Protein AF-A0A7S7QGG9-F1 (afdb_monomer_lite)

pLDDT: mean 78.26, std 15.59, range [33.81, 95.69]

Foldseek 3Di:
DDDVVLLVDQFPAVPPSVLSVQLNVLLCVLVVDPCQFQPDPVSVVVSLVSNLVSDDPVLNCQLPDDDPPFDCVHRVSVSVSNSVSSVCVSCVRNVNNPPPDD

Sequence (102 aa):
MISEEVLSQPPSDPERPENYTKLYELWKEARGVVDFVATDEEKFGDWDLRVQSLLDPAEREFYLSPYDGLDLRYLDYRSVSRMNHLTKILLNRQGINAHGSR

Radius of gyration: 13.36 Å; chains: 1; bounding box: 33×28×36 Å

Structure (mmCIF, N/CA/C/O backbone):
data_AF-A0A7S7QGG9-F1
#
_entry.id   AF-A0A7S7QGG9-F1
#
loop_
_atom_site.group_PDB
_atom_site.id
_atom_site.type_symbol
_atom_site.label_atom_id
_atom_site.label_alt_id
_atom_site.label_comp_id
_atom_site.label_asym_id
_atom_site.label_entity_id
_atom_site.label_seq_id
_atom_site.pdbx_PDB_ins_code
_atom_site.Cartn_x
_atom_site.Cartn_y
_atom_site.Cartn_z
_atom_site.occupancy
_atom_site.B_iso_or_equiv
_atom_site.auth_seq_id
_atom_site.auth_comp_id
_atom_site.auth_asym_id
_atom_site.auth_atom_id
_atom_site.pdbx_PDB_model_num
ATOM 1 N N . MET A 1 1 ? -0.456 -17.154 5.359 1.00 50.66 1 MET A N 1
ATOM 2 C CA . MET A 1 1 ? -1.216 -16.536 4.253 1.00 50.66 1 MET A CA 1
ATOM 3 C C . MET A 1 1 ? -2.339 -15.742 4.905 1.00 50.66 1 MET A C 1
ATOM 5 O O . MET A 1 1 ? -3.145 -16.359 5.584 1.00 50.66 1 MET A O 1
ATOM 9 N N . ILE A 1 2 ? -2.327 -14.407 4.841 1.00 54.66 2 ILE A N 1
ATOM 10 C CA . ILE A 1 2 ? -3.434 -13.594 5.380 1.00 54.66 2 ILE A CA 1
ATOM 11 C C . ILE A 1 2 ? -4.629 -13.802 4.445 1.00 54.66 2 ILE A C 1
ATOM 13 O O . ILE A 1 2 ? -4.484 -13.582 3.235 1.00 54.66 2 ILE A O 1
ATOM 17 N N . SER A 1 3 ? -5.751 -14.292 4.979 1.00 58.44 3 SER A N 1
ATOM 18 C CA . SER A 1 3 ? -6.980 -14.491 4.212 1.00 58.44 3 SER A CA 1
ATOM 19 C C . SER A 1 3 ? -7.592 -13.133 3.873 1.00 58.44 3 SER A C 1
ATOM 21 O O . SER A 1 3 ? -7.708 -12.254 4.720 1.00 58.44 3 SER A O 1
ATOM 23 N N . GLU A 1 4 ? -7.966 -12.955 2.608 1.00 62.22 4 GLU A N 1
ATOM 24 C CA . GLU A 1 4 ? -8.668 -11.772 2.086 1.00 62.22 4 GLU A CA 1
ATOM 25 C C . GLU A 1 4 ? -9.936 -11.440 2.892 1.00 62.22 4 GLU A C 1
ATOM 27 O O . GLU A 1 4 ? -10.297 -10.278 3.049 1.00 62.22 4 GLU A O 1
ATOM 32 N N . GLU A 1 5 ? -10.531 -12.473 3.486 1.00 64.00 5 GLU A N 1
ATOM 33 C CA . GLU A 1 5 ? -11.661 -12.428 4.409 1.00 64.00 5 GLU A CA 1
ATOM 34 C C . GLU A 1 5 ? -11.413 -11.522 5.622 1.00 64.00 5 GLU A C 1
ATOM 36 O O . GLU A 1 5 ? -12.309 -10.779 6.018 1.00 64.00 5 GLU A O 1
ATOM 41 N N . VAL A 1 6 ? -10.184 -11.506 6.151 1.00 66.75 6 VAL A N 1
ATOM 42 C CA . VAL A 1 6 ? -9.799 -10.624 7.257 1.00 66.75 6 VAL A CA 1
ATOM 43 C C . VAL A 1 6 ? -9.887 -9.171 6.799 1.00 66.75 6 VAL A C 1
ATOM 45 O O . VAL A 1 6 ? -10.672 -8.416 7.355 1.00 66.75 6 VAL A O 1
ATOM 48 N N . LEU A 1 7 ? -9.211 -8.817 5.703 1.00 62.31 7 LEU A N 1
ATOM 49 C CA . LEU A 1 7 ? -9.132 -7.446 5.175 1.00 62.31 7 LEU A CA 1
ATOM 50 C C . LEU A 1 7 ? -10.446 -6.909 4.575 1.00 62.31 7 LEU A C 1
ATOM 52 O O . LEU A 1 7 ? -10.564 -5.716 4.324 1.00 62.31 7 LEU A O 1
ATOM 56 N N . SER A 1 8 ? -11.435 -7.770 4.338 1.00 62.06 8 SER A N 1
ATOM 57 C CA . SER A 1 8 ? -12.750 -7.361 3.825 1.00 62.06 8 SER A CA 1
ATOM 58 C C . SER A 1 8 ? -13.668 -6.732 4.886 1.00 62.06 8 SER A C 1
ATOM 60 O O . SER A 1 8 ? -14.694 -6.143 4.546 1.00 62.06 8 SER A O 1
ATOM 62 N N . GLN A 1 9 ? -13.317 -6.857 6.171 1.00 61.50 9 GLN A N 1
ATOM 63 C CA . GLN A 1 9 ? -14.105 -6.333 7.288 1.00 61.50 9 GLN A CA 1
ATOM 64 C C . GLN A 1 9 ? -13.895 -4.816 7.489 1.00 61.50 9 GLN A C 1
ATOM 66 O O . GLN A 1 9 ? -12.815 -4.300 7.180 1.00 61.50 9 GLN A O 1
ATOM 71 N N . PRO A 1 10 ? -14.888 -4.089 8.045 1.00 56.75 10 PRO A N 1
ATOM 72 C CA . PRO A 1 10 ? -14.713 -2.697 8.455 1.00 56.75 10 PRO A CA 1
ATOM 73 C C . PRO A 1 10 ? -13.514 -2.547 9.409 1.00 56.75 10 PRO A C 1
ATOM 75 O O . PRO A 1 10 ? -13.308 -3.424 10.252 1.00 56.75 10 PRO A O 1
ATOM 78 N N . PRO A 1 11 ? -12.720 -1.465 9.306 1.00 62.03 11 PRO A N 1
ATOM 79 C CA . PRO A 1 11 ? -11.574 -1.270 10.182 1.00 62.03 11 PRO A CA 1
ATOM 80 C C . PRO A 1 11 ? -12.034 -1.106 11.634 1.00 62.03 11 PRO A C 1
ATOM 82 O O . PRO A 1 11 ? -13.010 -0.409 11.914 1.00 62.03 11 PRO A O 1
ATOM 85 N N . SER A 1 12 ? -11.319 -1.751 12.555 1.00 61.59 12 SER A N 1
ATOM 86 C CA . SER A 1 12 ? -11.556 -1.604 13.995 1.00 61.59 12 SER A CA 1
ATOM 87 C C . SER A 1 12 ? -11.082 -0.245 14.518 1.00 61.59 12 SER A C 1
ATOM 89 O O . SER A 1 12 ? -11.579 0.199 15.551 1.00 61.59 12 SER A O 1
ATOM 91 N N . ASP A 1 13 ? -10.153 0.416 13.815 1.00 57.59 13 ASP A N 1
ATOM 92 C CA . ASP A 1 13 ? -9.740 1.794 14.084 1.00 57.59 13 ASP A CA 1
ATOM 93 C C . ASP A 1 13 ? -10.466 2.772 13.128 1.00 57.59 13 ASP A C 1
ATOM 95 O O . ASP A 1 13 ? -10.243 2.731 11.912 1.00 57.59 13 ASP A O 1
ATOM 99 N N . PRO A 1 14 ? -11.373 3.628 13.638 1.00 57.50 14 PRO A N 1
ATOM 100 C CA . PRO A 1 14 ? -12.185 4.533 12.833 1.00 57.50 14 PRO A CA 1
ATOM 101 C C . PRO A 1 14 ? -11.462 5.833 12.446 1.00 57.50 14 PRO A C 1
ATOM 103 O O . PRO A 1 14 ? -12.118 6.764 11.971 1.00 57.50 14 PRO A O 1
ATOM 106 N N . GLU A 1 15 ? -10.146 5.958 12.628 1.00 57.94 15 GLU A N 1
ATOM 107 C CA . GLU A 1 15 ? -9.418 7.102 12.078 1.00 57.94 15 GLU A CA 1
ATOM 108 C C . GLU A 1 15 ? -9.364 7.006 10.535 1.00 57.94 15 GLU A C 1
ATOM 110 O O . GLU A 1 15 ? -8.501 6.374 9.931 1.00 57.94 15 GLU A O 1
ATOM 115 N N . ARG A 1 16 ? -10.334 7.660 9.874 1.00 64.50 16 ARG A N 1
ATOM 116 C CA . ARG A 1 16 ? -10.515 7.760 8.403 1.00 64.50 16 ARG A CA 1
ATOM 117 C C . ARG A 1 16 ? -10.956 6.451 7.716 1.00 64.50 16 ARG A C 1
ATOM 119 O O . ARG A 1 16 ? -10.246 5.940 6.835 1.00 64.50 16 ARG A O 1
ATOM 126 N N . PRO A 1 17 ? -12.149 5.915 8.040 1.00 67.56 17 PRO A N 1
ATOM 127 C CA . PRO A 1 17 ? -12.681 4.685 7.443 1.00 67.56 17 PRO A CA 1
ATOM 128 C C . PRO A 1 17 ? -12.820 4.771 5.914 1.00 67.56 17 PRO A C 1
ATOM 130 O O . PRO A 1 17 ? -12.655 3.777 5.210 1.00 67.56 17 PRO A O 1
ATOM 133 N N . GLU A 1 18 ? -13.052 5.962 5.365 1.00 74.25 18 GLU A N 1
ATOM 134 C CA . GLU A 1 18 ? -13.120 6.205 3.925 1.00 74.25 18 GLU A CA 1
ATOM 135 C C . GLU A 1 18 ? -11.780 5.984 3.211 1.00 74.25 18 GLU A C 1
ATOM 137 O O . GLU A 1 18 ? -11.759 5.591 2.041 1.00 74.25 18 GLU A O 1
ATOM 142 N N . ASN A 1 19 ? -10.657 6.207 3.900 1.00 84.62 19 ASN A N 1
ATOM 143 C CA . ASN A 1 19 ? -9.333 5.933 3.351 1.00 84.62 19 ASN A CA 1
ATOM 144 C C . ASN A 1 19 ? -9.009 4.440 3.418 1.00 84.62 19 ASN A C 1
ATOM 146 O O . ASN A 1 19 ? -8.341 3.940 2.518 1.00 84.62 19 ASN A O 1
ATOM 150 N N . TYR A 1 20 ? -9.523 3.722 4.422 1.00 84.81 20 TYR A N 1
ATOM 151 C CA . TYR A 1 20 ? -9.354 2.273 4.524 1.00 84.81 20 TYR A CA 1
ATOM 152 C C . TYR A 1 20 ? -9.924 1.551 3.300 1.00 84.81 20 TYR A C 1
ATOM 154 O O . TYR A 1 20 ? -9.200 0.817 2.632 1.00 84.81 20 TYR A O 1
ATOM 162 N N . THR A 1 21 ? -11.187 1.819 2.948 1.00 85.06 21 THR A N 1
ATOM 163 C CA . THR A 1 21 ? -11.829 1.190 1.783 1.00 85.06 21 THR A CA 1
ATOM 164 C C . THR A 1 21 ? -11.042 1.462 0.501 1.00 85.06 21 THR A C 1
ATOM 166 O O . THR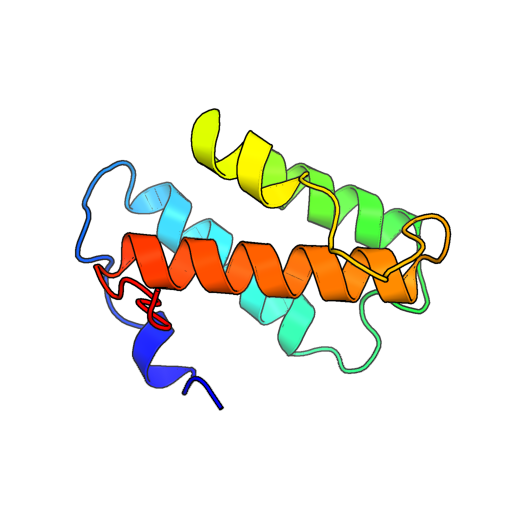 A 1 21 ? -10.788 0.547 -0.276 1.00 85.06 21 THR A O 1
ATOM 169 N N . LYS A 1 22 ? -10.585 2.704 0.295 1.00 90.94 22 LYS A N 1
ATOM 170 C CA . LYS A 1 22 ? -9.783 3.070 -0.885 1.00 90.94 22 LYS A CA 1
ATOM 171 C C . LYS A 1 22 ? -8.431 2.350 -0.923 1.00 90.94 22 LYS A C 1
ATOM 173 O O . LYS A 1 22 ? -8.025 1.887 -1.985 1.00 90.94 22 LYS A O 1
ATOM 178 N N . LEU A 1 23 ? -7.745 2.241 0.215 1.00 91.62 23 LEU A N 1
ATOM 179 C CA . LEU A 1 23 ? -6.482 1.504 0.329 1.00 91.62 23 LEU A CA 1
A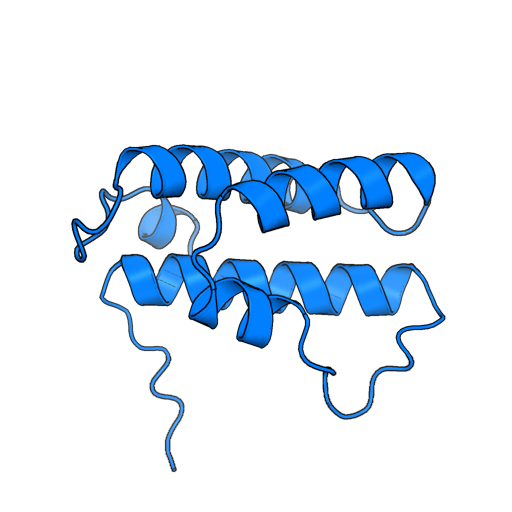TOM 180 C C . LEU A 1 23 ? -6.678 0.003 0.081 1.00 91.62 23 LEU A C 1
ATOM 182 O O . LEU A 1 23 ? -5.843 -0.620 -0.569 1.00 91.62 23 LEU A O 1
ATOM 186 N N . TYR A 1 24 ? -7.787 -0.572 0.550 1.00 89.62 24 TYR A N 1
ATOM 187 C CA . TYR A 1 24 ? -8.120 -1.972 0.304 1.00 89.62 24 TYR A CA 1
ATOM 188 C C . TYR A 1 24 ? -8.395 -2.252 -1.182 1.00 89.62 24 TYR A C 1
ATOM 190 O O . TYR A 1 24 ? -7.900 -3.243 -1.718 1.00 89.62 24 TYR A O 1
ATOM 198 N N . GLU A 1 25 ? -9.104 -1.362 -1.884 1.00 90.69 25 GLU A N 1
ATOM 199 C CA . GLU A 1 25 ? -9.280 -1.476 -3.340 1.00 90.69 25 GLU A CA 1
ATOM 200 C C . GLU A 1 25 ? -7.941 -1.402 -4.091 1.00 90.69 25 GLU A C 1
ATOM 202 O O . GLU A 1 25 ? -7.680 -2.241 -4.950 1.00 90.69 25 GLU A O 1
ATOM 207 N N . LEU A 1 26 ? -7.053 -0.470 -3.720 1.00 91.69 26 LEU A N 1
ATOM 208 C CA . LEU A 1 26 ? -5.701 -0.366 -4.296 1.00 91.69 26 LEU A CA 1
ATOM 209 C C . LEU A 1 26 ? -4.852 -1.616 -4.040 1.00 91.69 26 LEU A C 1
ATOM 211 O O . LEU A 1 26 ? -4.060 -2.027 -4.889 1.00 91.69 26 LEU A O 1
ATOM 215 N N . TRP A 1 27 ? -5.006 -2.226 -2.868 1.00 91.06 27 TRP A N 1
ATOM 216 C CA . TRP A 1 27 ? -4.325 -3.466 -2.526 1.00 91.06 27 TRP A CA 1
ATOM 217 C C . TRP A 1 27 ? -4.839 -4.650 -3.354 1.00 91.06 27 TRP A C 1
ATOM 219 O O . TRP A 1 27 ? -4.036 -5.452 -3.832 1.00 91.06 27 TRP A O 1
ATOM 229 N N . LYS A 1 28 ? -6.157 -4.748 -3.578 1.00 88.19 28 LYS A N 1
ATOM 230 C CA . LYS A 1 28 ? -6.749 -5.764 -4.465 1.00 88.19 28 LYS A CA 1
ATOM 231 C C . LYS A 1 28 ? -6.324 -5.568 -5.918 1.00 88.19 28 LYS A C 1
ATOM 233 O O . LYS A 1 28 ? -5.985 -6.553 -6.566 1.00 88.19 28 LYS A O 1
ATOM 238 N N . GLU A 1 29 ? -6.303 -4.322 -6.400 1.00 86.62 29 GLU A N 1
ATOM 239 C CA . GLU A 1 29 ? -5.824 -3.945 -7.740 1.00 86.62 29 GLU A CA 1
ATOM 240 C C . GLU A 1 29 ? -4.425 -4.529 -7.992 1.00 86.62 29 GLU A C 1
ATOM 242 O O . GLU A 1 29 ? -4.212 -5.232 -8.979 1.00 86.62 29 GLU A O 1
ATOM 247 N N . ALA A 1 30 ? -3.505 -4.341 -7.042 1.00 83.31 30 ALA A N 1
ATOM 248 C CA . ALA A 1 30 ? -2.140 -4.843 -7.150 1.00 83.31 30 ALA A CA 1
ATOM 249 C C . ALA A 1 30 ? -2.005 -6.358 -6.896 1.00 83.31 30 ALA A C 1
ATOM 251 O O . ALA A 1 30 ? -1.176 -7.011 -7.525 1.00 83.31 30 ALA A O 1
ATOM 252 N N . ARG A 1 31 ? -2.803 -6.951 -5.993 1.00 77.44 31 ARG A N 1
ATOM 253 C CA . ARG A 1 31 ? -2.743 -8.393 -5.671 1.00 77.44 31 ARG A CA 1
ATOM 254 C C . ARG A 1 31 ? -3.405 -9.280 -6.729 1.00 77.44 31 ARG A C 1
ATOM 256 O O . ARG A 1 31 ? -2.993 -10.426 -6.899 1.00 77.44 31 ARG A O 1
ATOM 263 N N . GLY A 1 32 ? -4.428 -8.775 -7.416 1.00 67.62 32 GLY A N 1
ATOM 264 C CA . GLY A 1 32 ? -5.167 -9.495 -8.458 1.00 67.62 32 GLY A CA 1
ATOM 265 C C . GLY A 1 32 ? -4.391 -9.668 -9.764 1.00 67.62 32 GLY A C 1
ATOM 266 O O . GLY A 1 32 ? -4.831 -10.404 -10.645 1.00 67.62 32 GLY A O 1
ATOM 267 N N . VAL A 1 33 ? -3.234 -9.021 -9.894 1.00 68.25 33 VAL A N 1
ATOM 268 C CA . VAL A 1 33 ? -2.415 -9.072 -11.098 1.00 68.25 33 VAL A CA 1
ATOM 269 C C . VAL A 1 33 ? -1.039 -9.621 -10.724 1.00 68.25 33 VAL A C 1
ATOM 271 O O . VAL A 1 33 ? -0.226 -8.944 -10.103 1.00 68.25 33 VAL A O 1
ATOM 274 N N . VAL A 1 34 ? -0.794 -10.872 -11.125 1.00 54.78 34 VAL A N 1
ATOM 275 C CA . VAL A 1 34 ? 0.410 -11.669 -10.808 1.00 54.78 34 VAL A CA 1
ATOM 276 C C . VAL A 1 34 ? 1.721 -10.935 -11.142 1.00 54.78 34 VAL A C 1
ATOM 278 O O . VAL A 1 34 ? 2.710 -11.139 -10.450 1.00 54.78 34 VAL A O 1
ATOM 281 N N . ASP A 1 35 ? 1.691 -10.021 -12.120 1.00 58.56 35 ASP A N 1
ATOM 282 C CA . ASP A 1 35 ? 2.841 -9.252 -12.616 1.00 58.56 35 ASP A CA 1
ATOM 283 C C . ASP A 1 35 ? 2.625 -7.724 -12.618 1.00 58.56 35 ASP A C 1
ATOM 285 O O . ASP A 1 35 ? 3.348 -7.012 -13.321 1.00 58.56 35 ASP A O 1
ATOM 289 N N . PHE A 1 36 ? 1.645 -7.192 -11.861 1.00 57.69 36 PHE A N 1
ATOM 290 C CA . PHE A 1 36 ? 1.195 -5.783 -11.980 1.00 57.69 36 PHE A CA 1
ATOM 291 C C . PHE A 1 36 ? 2.343 -4.784 -11.948 1.00 57.69 36 PHE A C 1
ATOM 293 O O . PHE A 1 36 ? 2.318 -3.747 -12.600 1.00 57.69 36 PHE A O 1
ATOM 300 N N . VAL A 1 37 ? 3.339 -5.121 -11.139 1.00 56.47 37 VAL A N 1
ATOM 301 C CA . VAL A 1 37 ? 4.356 -4.193 -10.704 1.00 56.47 37 VAL A CA 1
ATOM 302 C C . VAL A 1 37 ? 5.740 -4.535 -11.232 1.00 56.47 37 VAL A C 1
ATOM 304 O O . VAL A 1 37 ? 6.618 -3.693 -11.187 1.00 56.47 37 VAL A O 1
ATOM 307 N N . ALA A 1 38 ? 5.947 -5.738 -11.768 1.00 58.44 38 ALA A N 1
ATOM 308 C CA . ALA A 1 38 ? 7.252 -6.148 -12.279 1.00 58.44 38 ALA A CA 1
ATOM 309 C C . ALA A 1 38 ? 7.522 -5.642 -13.709 1.00 58.44 38 ALA A C 1
ATOM 311 O O . ALA A 1 38 ? 8.651 -5.745 -14.185 1.00 58.44 38 ALA A O 1
ATOM 312 N N . THR A 1 39 ? 6.507 -5.115 -14.407 1.00 64.12 39 THR A N 1
ATOM 313 C CA . THR A 1 39 ? 6.568 -4.908 -15.867 1.00 64.12 39 THR A CA 1
ATOM 314 C C . THR A 1 39 ? 6.288 -3.482 -16.353 1.00 64.12 39 THR A C 1
ATOM 316 O O . THR A 1 39 ? 6.562 -3.199 -17.517 1.00 64.12 39 THR A O 1
ATOM 319 N N . ASP A 1 40 ? 5.798 -2.571 -15.502 1.00 82.50 40 ASP A N 1
ATOM 320 C CA . ASP A 1 40 ? 5.426 -1.205 -15.905 1.00 82.50 40 ASP A CA 1
ATOM 321 C C . ASP A 1 40 ? 5.713 -0.185 -14.784 1.00 82.50 40 ASP A C 1
ATOM 323 O O . ASP A 1 40 ? 4.975 -0.079 -13.801 1.00 82.50 40 ASP A O 1
ATOM 327 N N . GLU A 1 41 ? 6.827 0.544 -14.914 1.00 85.75 41 GLU A N 1
ATOM 328 C CA . GLU A 1 41 ? 7.291 1.509 -13.906 1.00 85.75 41 GLU A CA 1
ATOM 329 C C . GLU A 1 41 ? 6.361 2.725 -13.777 1.00 85.75 41 GLU A C 1
ATOM 331 O O . GLU A 1 41 ? 6.188 3.244 -12.674 1.00 85.75 41 GLU A O 1
ATOM 336 N N . GLU A 1 42 ? 5.718 3.145 -14.871 1.00 88.56 42 GLU A N 1
ATOM 337 C CA . GLU A 1 42 ? 4.773 4.265 -14.871 1.00 88.56 42 GLU A CA 1
ATOM 338 C C . G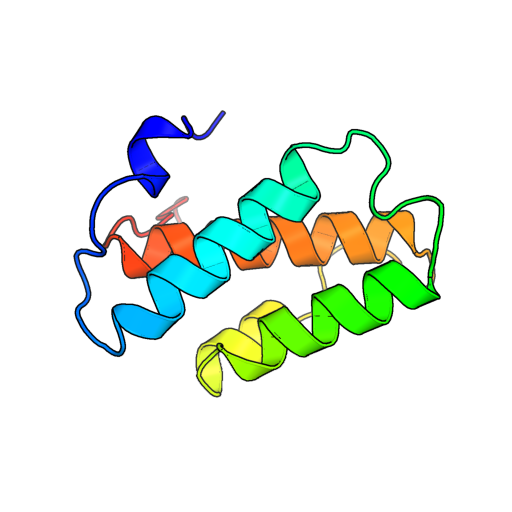LU A 1 42 ? 3.516 3.896 -14.082 1.00 88.56 42 GLU A C 1
ATOM 340 O O . GLU A 1 42 ? 3.148 4.592 -13.133 1.00 88.56 42 GLU A O 1
ATOM 345 N N . LYS A 1 43 ? 2.921 2.733 -14.381 1.00 86.38 43 LYS A N 1
ATOM 346 C CA . LYS A 1 43 ? 1.755 2.243 -13.632 1.00 86.38 43 LYS A CA 1
ATOM 347 C C . LYS A 1 43 ? 2.062 2.020 -12.159 1.00 86.38 43 LYS A C 1
ATOM 349 O O . LYS A 1 43 ? 1.219 2.322 -11.313 1.00 86.38 43 LYS A O 1
ATOM 354 N N . PHE A 1 44 ? 3.251 1.504 -11.835 1.00 88.56 44 PHE A N 1
ATOM 355 C CA . PHE A 1 44 ? 3.666 1.390 -10.442 1.00 88.56 44 PHE A CA 1
ATOM 356 C C . PHE A 1 44 ? 3.764 2.761 -9.773 1.00 88.56 44 PHE A C 1
ATOM 358 O O . PHE A 1 44 ? 3.255 2.917 -8.667 1.00 88.56 44 PHE A O 1
ATOM 365 N N . GLY A 1 45 ? 4.388 3.745 -10.427 1.00 90.19 45 GLY A N 1
ATOM 366 C CA . GLY A 1 45 ? 4.509 5.103 -9.901 1.00 90.19 45 GLY A CA 1
ATOM 367 C C . GLY A 1 45 ? 3.148 5.733 -9.602 1.00 90.19 45 GLY A C 1
ATOM 368 O O . GLY A 1 45 ? 2.934 6.245 -8.502 1.00 90.19 45 GLY A O 1
ATOM 369 N N . ASP A 1 46 ? 2.202 5.624 -10.534 1.00 92.31 46 ASP A N 1
ATOM 370 C CA . ASP A 1 46 ? 0.842 6.145 -10.364 1.00 92.31 46 ASP A CA 1
ATOM 371 C C . ASP A 1 46 ? 0.092 5.453 -9.221 1.00 92.31 46 ASP A C 1
ATOM 373 O O . ASP A 1 46 ? -0.560 6.104 -8.394 1.00 92.31 46 ASP A O 1
ATOM 377 N N . TRP A 1 47 ? 0.193 4.125 -9.145 1.00 92.81 47 TRP A N 1
ATOM 378 C CA . TRP A 1 47 ? -0.380 3.349 -8.051 1.00 92.81 47 TRP A CA 1
ATOM 379 C C . TRP A 1 47 ? 0.242 3.733 -6.698 1.00 92.81 47 TRP A C 1
ATOM 381 O O . TRP A 1 47 ? -0.487 3.982 -5.734 1.00 92.81 47 TRP A O 1
ATOM 391 N N . ASP A 1 48 ? 1.568 3.861 -6.633 1.00 93.75 48 ASP A N 1
ATOM 392 C CA . ASP A 1 48 ? 2.313 4.194 -5.417 1.00 93.75 48 ASP A CA 1
ATOM 393 C C . ASP A 1 48 ? 1.927 5.586 -4.894 1.00 93.75 48 ASP A C 1
ATOM 395 O O . ASP A 1 48 ? 1.668 5.759 -3.701 1.00 93.75 48 ASP A O 1
ATOM 399 N N . LEU A 1 49 ? 1.776 6.571 -5.785 1.00 95.62 49 LEU A N 1
ATOM 400 C CA . LEU A 1 49 ? 1.304 7.913 -5.433 1.00 95.62 49 LEU A CA 1
ATOM 401 C C . LEU A 1 49 ? -0.133 7.905 -4.896 1.00 95.62 49 LEU A C 1
ATOM 403 O O . LEU A 1 49 ? -0.427 8.582 -3.902 1.00 95.62 49 LEU A O 1
ATOM 407 N N . ARG A 1 50 ? -1.031 7.122 -5.512 1.00 95.69 50 ARG A N 1
ATOM 408 C CA . ARG A 1 50 ? -2.414 6.959 -5.031 1.00 95.69 50 ARG A CA 1
ATOM 409 C C . ARG A 1 50 ? -2.431 6.383 -3.617 1.00 95.69 50 ARG A C 1
ATOM 411 O O . ARG A 1 50 ? -3.133 6.936 -2.770 1.00 95.69 50 ARG A O 1
ATOM 418 N N . VAL A 1 51 ? -1.629 5.352 -3.336 1.00 95.12 51 VAL A N 1
ATOM 419 C CA . VAL A 1 51 ? -1.483 4.787 -1.983 1.00 95.12 51 VAL A CA 1
ATOM 420 C C . VAL A 1 51 ? -0.983 5.853 -1.011 1.00 95.12 51 VAL A C 1
ATOM 422 O O . VAL A 1 51 ? -1.664 6.145 -0.028 1.00 95.12 51 VAL A O 1
ATOM 425 N N . GLN A 1 52 ? 0.147 6.502 -1.311 1.00 95.62 52 GLN A N 1
ATOM 426 C CA . GLN A 1 52 ? 0.748 7.513 -0.435 1.00 95.62 52 GLN A CA 1
ATOM 427 C C . GLN A 1 52 ? -0.226 8.645 -0.081 1.00 95.62 52 GLN A C 1
ATOM 429 O O . GLN A 1 52 ? -0.214 9.124 1.055 1.00 95.62 52 GLN A O 1
ATOM 434 N N . SER A 1 53 ? -1.088 9.066 -1.014 1.00 95.62 53 SER A N 1
ATOM 435 C CA . SER A 1 53 ? -2.067 10.144 -0.801 1.00 95.62 53 SER A CA 1
ATOM 436 C C . SER A 1 53 ? -3.135 9.837 0.263 1.00 95.62 53 SER A C 1
ATOM 438 O O . SER A 1 53 ? -3.724 10.764 0.817 1.00 95.62 53 SER A O 1
ATOM 440 N N . LEU A 1 54 ? -3.365 8.556 0.569 1.00 93.88 54 LEU A N 1
ATOM 441 C CA . LEU A 1 54 ? -4.402 8.083 1.496 1.00 93.88 54 LEU A CA 1
ATOM 442 C C . LEU A 1 54 ? -3.871 7.750 2.898 1.00 93.88 54 LEU A C 1
ATOM 444 O O . LEU A 1 54 ? -4.666 7.584 3.832 1.00 93.88 54 LEU A O 1
ATOM 448 N N . LEU A 1 55 ? -2.548 7.653 3.033 1.00 92.75 55 LEU A N 1
ATOM 449 C CA . LEU A 1 55 ? -1.854 7.386 4.289 1.00 92.75 55 LEU A CA 1
ATOM 450 C C . LEU A 1 55 ? -1.715 8.658 5.125 1.00 92.75 55 LEU A C 1
ATOM 452 O O . LEU A 1 55 ? -1.505 9.754 4.588 1.00 92.75 55 LEU A O 1
ATOM 456 N N . ASP A 1 56 ? -1.811 8.514 6.444 1.00 90.88 56 ASP A N 1
ATOM 457 C CA . ASP A 1 56 ? -1.374 9.569 7.358 1.00 90.88 56 ASP A CA 1
ATOM 458 C C . ASP A 1 56 ? 0.170 9.696 7.364 1.00 90.88 56 ASP A C 1
ATOM 460 O O . ASP A 1 56 ? 0.865 8.877 6.754 1.00 90.88 56 ASP A O 1
ATOM 464 N N . PRO A 1 57 ? 0.747 10.742 7.987 1.00 91.88 57 PRO A N 1
ATOM 465 C CA . PRO A 1 57 ? 2.194 10.940 7.980 1.00 91.88 57 PRO A CA 1
ATOM 466 C C . PRO A 1 57 ? 3.011 9.766 8.543 1.00 91.88 57 PRO A C 1
ATOM 468 O O . PRO A 1 57 ? 4.048 9.443 7.966 1.00 91.88 57 PRO A O 1
ATOM 471 N N . ALA A 1 58 ? 2.554 9.120 9.620 1.00 90.56 58 ALA A N 1
ATOM 472 C CA . ALA A 1 58 ? 3.285 8.031 10.268 1.00 90.56 58 ALA A CA 1
ATOM 473 C C . ALA A 1 58 ? 3.212 6.746 9.434 1.00 90.56 58 ALA A C 1
ATOM 475 O O . ALA A 1 58 ? 4.216 6.066 9.213 1.00 90.56 58 ALA A O 1
ATOM 476 N N . GLU A 1 59 ? 2.038 6.444 8.889 1.00 93.00 59 GLU A N 1
ATOM 477 C CA . GLU A 1 59 ? 1.873 5.336 7.955 1.00 93.00 59 GLU A CA 1
ATOM 478 C C . GLU A 1 59 ? 2.660 5.543 6.668 1.00 93.00 59 GLU A C 1
ATOM 480 O O . GLU A 1 59 ? 3.213 4.585 6.136 1.00 93.00 59 GLU A O 1
ATOM 485 N N . ARG A 1 60 ? 2.722 6.776 6.152 1.00 94.88 60 ARG A N 1
ATOM 486 C CA . ARG A 1 60 ? 3.501 7.091 4.953 1.00 94.88 60 ARG A CA 1
ATOM 487 C C . ARG A 1 60 ? 4.992 6.905 5.208 1.00 94.88 60 ARG A C 1
ATOM 489 O O . ARG A 1 60 ? 5.679 6.361 4.347 1.00 94.88 60 ARG A O 1
ATOM 496 N N . GLU A 1 61 ? 5.487 7.329 6.367 1.00 94.44 61 GLU A N 1
ATOM 497 C CA . GLU A 1 61 ? 6.875 7.097 6.772 1.00 94.44 61 GLU A CA 1
ATOM 498 C C . GLU A 1 61 ? 7.191 5.597 6.816 1.00 94.44 61 GLU A C 1
ATOM 500 O O . GLU A 1 61 ? 8.145 5.148 6.178 1.00 94.44 61 GLU A O 1
ATOM 505 N N . PHE A 1 62 ? 6.338 4.805 7.470 1.00 92.94 62 PHE A N 1
ATOM 506 C CA . PHE A 1 62 ? 6.466 3.349 7.498 1.00 92.94 62 PHE A CA 1
ATOM 507 C C . PHE A 1 62 ? 6.373 2.725 6.097 1.00 92.94 62 PHE A C 1
ATOM 509 O O . PHE A 1 62 ? 7.180 1.883 5.718 1.00 92.94 62 PHE A O 1
ATOM 516 N N . TYR A 1 63 ? 5.411 3.160 5.289 1.00 92.88 63 TYR A N 1
ATOM 517 C CA . TYR A 1 63 ? 5.209 2.672 3.931 1.00 92.88 63 TYR A CA 1
ATOM 518 C C . TYR A 1 63 ? 6.446 2.878 3.060 1.00 92.88 63 TYR A C 1
ATOM 520 O O . TYR A 1 63 ? 6.837 1.969 2.321 1.00 92.88 63 TYR A O 1
ATOM 528 N N . LEU A 1 64 ? 7.075 4.051 3.181 1.00 93.06 64 LEU A N 1
ATOM 529 C CA . LEU A 1 64 ? 8.252 4.442 2.418 1.00 93.06 64 LEU A CA 1
ATOM 530 C C . LEU A 1 64 ? 9.566 3.885 2.969 1.00 93.06 64 LEU A C 1
ATOM 532 O O . LEU A 1 64 ? 10.559 3.914 2.233 1.00 93.06 64 LEU A O 1
ATOM 536 N N . SER A 1 65 ? 9.567 3.350 4.193 1.00 90.81 65 SER A N 1
ATOM 537 C CA . SER A 1 65 ? 10.773 2.862 4.855 1.00 90.81 65 SER A CA 1
ATOM 538 C C . SER A 1 65 ? 11.500 1.815 4.002 1.00 90.81 65 SER A C 1
ATOM 540 O O . SER A 1 65 ? 10.866 1.067 3.244 1.00 90.81 65 SER A O 1
ATOM 542 N N . PRO A 1 66 ? 12.839 1.747 4.094 1.00 84.06 66 PRO A N 1
ATOM 543 C CA . PRO A 1 66 ? 13.586 0.685 3.445 1.00 84.06 66 PRO A CA 1
ATOM 544 C C . PRO A 1 66 ? 13.125 -0.679 3.969 1.00 84.06 66 PRO A C 1
ATOM 546 O O . PRO A 1 66 ? 12.739 -0.817 5.131 1.00 84.06 66 PRO A O 1
ATOM 549 N N . TYR A 1 67 ? 13.158 -1.680 3.093 1.00 78.62 67 TYR A N 1
ATOM 550 C CA . TYR A 1 67 ? 12.947 -3.070 3.472 1.00 78.62 67 TYR A CA 1
ATOM 551 C C . TYR A 1 67 ? 14.314 -3.740 3.570 1.00 78.62 67 TYR A C 1
ATOM 553 O O . TYR A 1 67 ? 15.041 -3.800 2.575 1.00 78.62 67 TYR A O 1
ATOM 561 N N . ASP A 1 68 ? 14.674 -4.213 4.763 1.00 77.38 68 ASP A N 1
ATOM 562 C CA . ASP A 1 68 ? 15.994 -4.788 5.014 1.00 77.38 68 ASP A CA 1
ATOM 563 C C . ASP A 1 68 ? 16.308 -5.914 4.022 1.00 77.38 68 ASP A C 1
ATOM 565 O O . ASP A 1 68 ? 15.529 -6.849 3.829 1.00 77.38 68 ASP A O 1
ATOM 569 N N . GLY A 1 69 ? 17.470 -5.806 3.376 1.00 74.19 69 GLY A N 1
ATOM 570 C CA . GLY A 1 69 ? 17.952 -6.796 2.415 1.00 74.19 69 GLY A CA 1
ATOM 571 C C . GLY A 1 69 ? 17.373 -6.694 0.998 1.00 74.19 69 GLY A C 1
ATOM 572 O O . GLY A 1 69 ? 17.766 -7.503 0.160 1.00 74.19 69 GLY A O 1
ATOM 573 N N . LEU A 1 70 ? 16.504 -5.719 0.693 1.00 77.94 70 LEU A N 1
ATOM 574 C CA . LEU A 1 70 ? 16.031 -5.457 -0.673 1.00 77.94 70 LEU A CA 1
ATOM 575 C C . LEU A 1 70 ? 16.688 -4.211 -1.276 1.00 77.94 70 LEU A C 1
ATOM 577 O O . LEU A 1 70 ? 16.669 -3.125 -0.698 1.00 77.94 70 LEU A O 1
ATOM 581 N N . ASP A 1 71 ? 17.222 -4.355 -2.489 1.00 82.50 71 ASP A N 1
ATOM 582 C CA . ASP A 1 71 ? 17.703 -3.225 -3.281 1.00 82.50 71 ASP A CA 1
ATOM 583 C C . ASP A 1 71 ? 16.534 -2.572 -4.026 1.00 82.50 71 ASP A C 1
ATOM 585 O O . ASP A 1 71 ? 16.107 -3.022 -5.088 1.00 82.50 71 ASP A O 1
ATOM 589 N N . LEU A 1 72 ? 16.019 -1.480 -3.464 1.00 81.12 72 LEU A N 1
ATOM 590 C CA . LEU A 1 72 ? 14.834 -0.789 -3.977 1.00 81.12 72 LEU A CA 1
ATOM 591 C C . LEU A 1 72 ? 15.055 -0.084 -5.328 1.00 81.12 72 LEU A C 1
ATOM 593 O O . LEU A 1 72 ? 14.122 0.525 -5.856 1.00 81.12 72 LEU A O 1
ATOM 597 N N . ARG A 1 73 ? 16.258 -0.150 -5.917 1.00 83.50 73 ARG A N 1
ATOM 598 C CA . ARG A 1 73 ? 16.490 0.291 -7.302 1.00 83.50 73 ARG A CA 1
ATOM 599 C C . ARG A 1 73 ? 15.775 -0.609 -8.302 1.00 83.50 73 ARG A C 1
ATOM 601 O O . ARG A 1 73 ? 15.309 -0.098 -9.315 1.00 83.50 73 ARG A O 1
ATOM 608 N N . TYR A 1 74 ? 15.641 -1.898 -8.000 1.00 85.69 74 TYR A N 1
ATOM 609 C CA . TYR A 1 74 ? 14.886 -2.824 -8.833 1.00 85.69 74 TYR A CA 1
ATOM 610 C C . TYR A 1 74 ? 13.389 -2.662 -8.580 1.00 85.69 74 TYR A C 1
ATOM 612 O O . TYR A 1 74 ? 12.942 -2.575 -7.431 1.00 85.69 74 TYR A O 1
ATOM 620 N N . LEU A 1 75 ? 12.629 -2.555 -9.672 1.00 84.25 75 LEU A N 1
ATOM 621 C CA . LEU A 1 75 ? 11.198 -2.288 -9.620 1.00 84.25 75 LEU A CA 1
ATOM 622 C C . LEU A 1 75 ? 10.477 -3.395 -8.849 1.00 84.25 75 LEU A C 1
ATOM 624 O O . LEU A 1 75 ? 9.831 -3.089 -7.858 1.00 84.25 75 LEU A O 1
ATOM 628 N N . ASP A 1 76 ? 10.691 -4.658 -9.215 1.00 82.62 76 ASP A N 1
ATOM 629 C CA . ASP A 1 76 ? 10.128 -5.844 -8.558 1.00 82.62 76 ASP A CA 1
ATOM 630 C C . ASP A 1 76 ? 10.338 -5.860 -7.032 1.00 82.62 76 ASP A C 1
ATOM 632 O O . ASP A 1 76 ? 9.404 -6.112 -6.267 1.00 82.62 76 ASP A O 1
ATOM 636 N N . TYR A 1 77 ? 11.537 -5.522 -6.557 1.00 86.31 77 TYR A N 1
ATOM 637 C CA . TYR A 1 77 ? 11.839 -5.459 -5.127 1.00 86.31 77 TYR A CA 1
ATOM 638 C C . TYR A 1 77 ? 11.115 -4.302 -4.442 1.00 86.31 77 TYR A C 1
ATOM 640 O O . TYR A 1 77 ? 10.566 -4.467 -3.346 1.00 86.31 77 TYR A O 1
ATOM 648 N N . ARG A 1 78 ? 11.062 -3.138 -5.097 1.00 87.06 78 ARG A N 1
ATOM 649 C CA . ARG A 1 78 ? 10.314 -1.975 -4.612 1.00 87.06 78 ARG A CA 1
ATOM 650 C C . ARG A 1 78 ? 8.824 -2.294 -4.510 1.00 87.06 78 ARG A C 1
ATOM 652 O O . ARG A 1 78 ? 8.210 -2.014 -3.484 1.00 87.06 78 ARG A O 1
ATOM 659 N N . SER A 1 79 ? 8.267 -2.951 -5.517 1.00 86.88 79 SER A N 1
ATOM 660 C CA . SER A 1 79 ? 6.881 -3.401 -5.567 1.00 86.88 79 SER A CA 1
ATOM 661 C C . SER A 1 79 ? 6.512 -4.333 -4.425 1.00 86.88 79 SER A C 1
ATOM 663 O O . SER A 1 79 ? 5.523 -4.108 -3.727 1.00 86.88 79 SER A O 1
ATOM 665 N N . VAL A 1 80 ? 7.325 -5.372 -4.212 1.00 85.31 80 VAL A N 1
ATOM 666 C CA . VAL A 1 80 ? 7.125 -6.350 -3.139 1.00 85.31 80 VAL A CA 1
ATOM 667 C C . VAL A 1 80 ? 7.191 -5.660 -1.779 1.00 85.31 80 VAL A C 1
ATOM 669 O O . VAL A 1 80 ? 6.336 -5.896 -0.924 1.00 85.31 80 VAL A O 1
ATOM 672 N N . SER A 1 81 ? 8.164 -4.764 -1.587 1.00 88.69 81 SER A N 1
ATOM 673 C CA . SER A 1 81 ? 8.284 -3.962 -0.368 1.00 88.69 81 SER A CA 1
ATOM 674 C C . SER A 1 81 ? 7.020 -3.133 -0.110 1.00 88.69 81 SER A C 1
ATOM 676 O O . SER A 1 81 ? 6.429 -3.245 0.969 1.00 88.69 81 SER A O 1
ATOM 678 N N . ARG A 1 82 ? 6.551 -2.367 -1.104 1.00 90.69 82 ARG A N 1
ATOM 679 C CA . ARG A 1 82 ? 5.346 -1.533 -0.981 1.00 90.69 82 ARG A CA 1
ATOM 680 C C . ARG A 1 82 ? 4.095 -2.347 -0.689 1.00 90.69 82 ARG A C 1
ATOM 682 O O . ARG A 1 82 ? 3.347 -2.004 0.225 1.00 90.69 82 ARG A O 1
ATOM 689 N N . MET A 1 83 ? 3.904 -3.468 -1.378 1.00 89.25 83 MET A N 1
ATOM 690 C CA . MET A 1 83 ? 2.774 -4.362 -1.121 1.00 89.25 83 MET A CA 1
ATOM 691 C C . MET A 1 83 ? 2.795 -4.946 0.291 1.00 89.25 83 MET A C 1
ATOM 693 O O . MET A 1 83 ? 1.756 -5.007 0.958 1.00 89.25 83 MET A O 1
ATOM 697 N N . ASN A 1 84 ? 3.970 -5.333 0.786 1.00 87.56 84 ASN A N 1
ATOM 698 C CA . ASN A 1 84 ? 4.113 -5.832 2.149 1.00 87.56 84 ASN A CA 1
ATOM 699 C C . ASN A 1 84 ? 3.787 -4.754 3.188 1.00 87.56 84 ASN A C 1
ATOM 701 O O . ASN A 1 84 ? 3.077 -5.035 4.156 1.00 87.56 84 ASN A O 1
ATOM 705 N N . HIS A 1 85 ? 4.266 -3.525 2.997 1.00 91.56 85 HIS A N 1
ATOM 706 C CA . HIS A 1 85 ? 3.974 -2.426 3.917 1.00 91.56 85 HIS A CA 1
ATOM 707 C C . HIS A 1 85 ? 2.498 -2.029 3.890 1.00 91.56 85 HIS A C 1
ATOM 709 O O . HIS A 1 85 ? 1.889 -1.926 4.954 1.00 91.56 85 HIS A O 1
ATOM 715 N 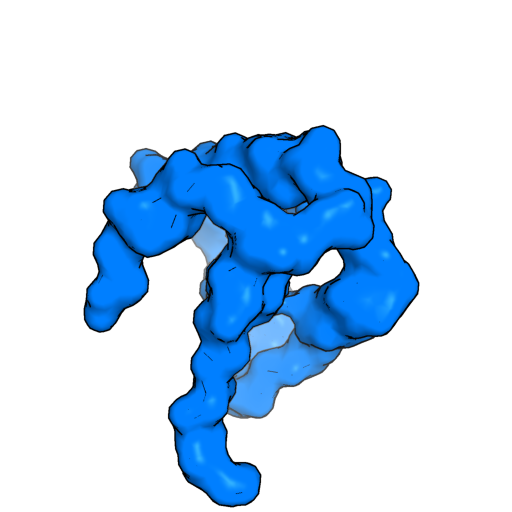N . LEU A 1 86 ? 1.891 -1.912 2.705 1.00 91.94 86 LEU A N 1
ATOM 716 C CA . LEU A 1 86 ? 0.457 -1.647 2.571 1.00 91.94 86 LEU A CA 1
ATOM 717 C C . LEU A 1 86 ? -0.384 -2.723 3.269 1.00 91.94 86 LEU A C 1
ATOM 719 O O . LEU A 1 86 ? -1.325 -2.405 3.990 1.00 91.94 86 LEU A O 1
ATOM 723 N N . THR A 1 87 ? -0.009 -3.998 3.125 1.00 89.25 87 THR A N 1
ATOM 724 C CA . THR A 1 87 ? -0.690 -5.102 3.820 1.00 89.25 87 THR A CA 1
ATOM 725 C C . THR A 1 87 ? -0.616 -4.936 5.340 1.00 89.25 87 THR A C 1
ATOM 727 O O . THR A 1 87 ? -1.624 -5.103 6.022 1.00 89.25 87 THR A O 1
ATOM 730 N N . LYS A 1 88 ? 0.555 -4.580 5.885 1.00 88.19 88 LYS A N 1
ATOM 731 C CA . LYS A 1 88 ? 0.729 -4.351 7.329 1.00 88.19 88 LYS A CA 1
ATOM 732 C C . LYS A 1 88 ? -0.091 -3.160 7.829 1.00 88.19 88 LYS A C 1
ATOM 734 O O . LYS A 1 88 ? -0.692 -3.264 8.893 1.00 88.19 88 LYS A O 1
ATOM 739 N N . ILE A 1 89 ? -0.160 -2.075 7.057 1.00 89.62 89 ILE A N 1
ATOM 740 C CA . ILE A 1 89 ? -0.993 -0.904 7.374 1.00 89.62 89 ILE A CA 1
ATOM 741 C C . ILE A 1 89 ? -2.472 -1.301 7.437 1.00 89.62 89 ILE A C 1
ATOM 743 O O . ILE A 1 89 ? -3.152 -0.999 8.415 1.00 89.62 89 ILE A O 1
ATOM 747 N N . LEU A 1 90 ? -2.964 -2.035 6.435 1.00 88.56 90 LEU A N 1
ATOM 748 C CA . LEU A 1 90 ? -4.356 -2.491 6.403 1.00 88.56 90 LEU A CA 1
ATOM 749 C C . LEU A 1 90 ? -4.699 -3.405 7.591 1.00 88.56 90 LEU A C 1
ATOM 751 O O . LEU A 1 90 ? -5.768 -3.254 8.175 1.00 88.56 90 LEU A O 1
ATOM 755 N N . LEU A 1 91 ? -3.798 -4.312 7.983 1.00 85.25 91 LEU A N 1
ATOM 756 C CA . LEU A 1 91 ? -3.975 -5.133 9.189 1.00 85.25 91 LEU A CA 1
ATOM 757 C C . LEU A 1 91 ? -4.017 -4.282 10.461 1.00 85.25 91 LEU A C 1
ATOM 759 O O . LEU A 1 91 ? -4.904 -4.468 11.293 1.00 85.25 91 LEU A O 1
ATOM 763 N N . ASN A 1 92 ? -3.090 -3.329 10.591 1.00 84.25 92 ASN A N 1
ATOM 764 C CA . ASN A 1 92 ? -3.019 -2.442 11.748 1.00 84.25 92 ASN A CA 1
ATOM 765 C C . ASN A 1 92 ? -4.323 -1.651 11.924 1.00 84.25 92 ASN A C 1
ATOM 767 O O . ASN A 1 92 ? -4.895 -1.642 13.010 1.00 84.25 92 ASN A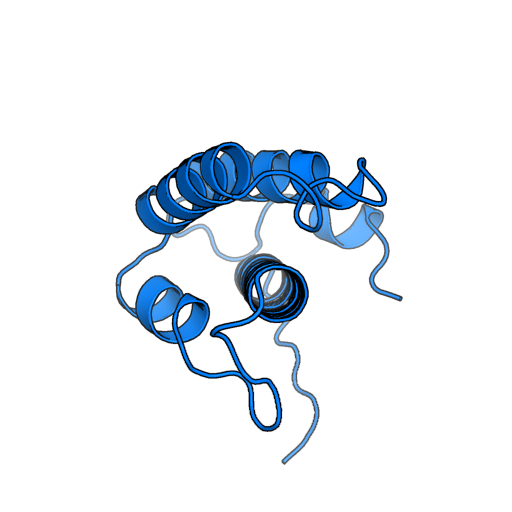 O 1
ATOM 771 N N . ARG A 1 93 ? -4.864 -1.090 10.834 1.00 84.88 93 ARG A N 1
ATOM 772 C CA . ARG A 1 93 ? -6.162 -0.389 10.834 1.00 84.88 93 ARG A CA 1
ATOM 773 C C . ARG A 1 93 ? -7.350 -1.287 11.193 1.00 84.88 93 ARG A C 1
ATOM 775 O O . ARG A 1 93 ? -8.369 -0.810 11.684 1.00 84.88 93 ARG A O 1
ATOM 782 N N . GLN A 1 94 ? -7.240 -2.598 10.992 1.00 77.38 94 GLN A N 1
ATOM 783 C CA . GLN A 1 94 ? -8.234 -3.558 11.479 1.00 77.38 94 GLN A CA 1
ATOM 784 C C . GLN A 1 94 ? -8.080 -3.908 12.965 1.00 77.38 94 GLN A C 1
ATOM 786 O O . GLN A 1 94 ? -8.799 -4.771 13.467 1.00 77.38 94 GLN A O 1
ATOM 791 N N . GLY A 1 95 ? -7.167 -3.258 13.689 1.00 73.25 95 GLY A N 1
ATOM 792 C CA . GLY A 1 95 ? -6.821 -3.629 15.062 1.00 73.25 95 GLY A CA 1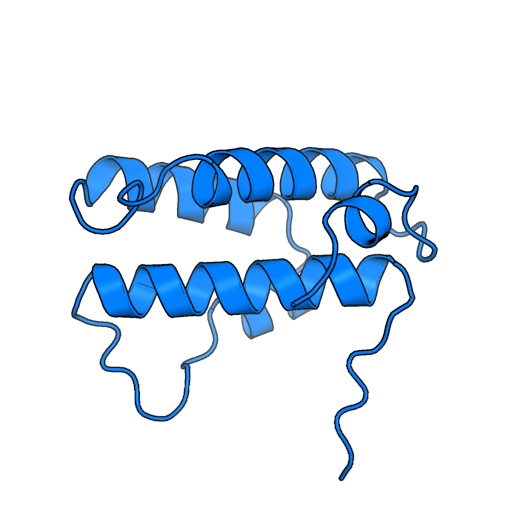
ATOM 793 C C . GLY A 1 95 ? -6.061 -4.955 15.138 1.00 73.25 95 GLY A C 1
ATOM 794 O O . GLY A 1 95 ? -5.855 -5.498 16.223 1.00 73.25 95 GLY A O 1
ATOM 795 N N . ILE A 1 96 ? -5.628 -5.488 13.992 1.00 70.88 96 ILE A N 1
ATOM 796 C CA . ILE A 1 96 ? -4.804 -6.686 13.904 1.00 70.88 96 ILE A CA 1
ATOM 797 C C . ILE A 1 96 ? -3.368 -6.204 13.914 1.00 70.88 96 ILE A C 1
ATOM 799 O O . ILE A 1 96 ? -2.695 -6.095 12.886 1.00 70.88 96 ILE A O 1
ATOM 803 N N . ASN A 1 97 ? -2.891 -5.904 15.117 1.00 61.84 97 ASN A N 1
ATOM 804 C CA . ASN A 1 97 ? -1.473 -5.716 15.328 1.00 61.84 97 ASN A CA 1
ATOM 805 C C . ASN A 1 97 ? -0.787 -7.002 14.873 1.00 61.84 97 ASN A C 1
ATOM 807 O O . ASN A 1 97 ? -0.968 -8.062 15.478 1.00 61.84 97 ASN A O 1
ATOM 811 N N . ALA A 1 98 ? 0.018 -6.920 13.815 1.00 53.44 98 ALA A N 1
ATOM 812 C CA . ALA A 1 98 ? 0.989 -7.952 13.497 1.00 53.44 98 ALA A CA 1
ATOM 813 C C . ALA A 1 98 ? 2.069 -7.938 14.594 1.00 53.44 98 ALA A C 1
ATOM 815 O O . ALA A 1 98 ? 3.211 -7.558 14.363 1.00 53.44 98 ALA A O 1
ATOM 816 N N . HIS A 1 99 ? 1.702 -8.310 15.822 1.00 41.34 99 HIS A N 1
ATOM 817 C CA . HIS A 1 99 ? 2.630 -8.671 16.879 1.00 41.34 99 HIS A CA 1
ATOM 818 C C . HIS A 1 99 ? 3.252 -10.017 16.505 1.00 41.34 99 HIS A C 1
ATOM 820 O O . HIS A 1 99 ? 2.896 -11.075 17.018 1.00 41.34 99 HIS A O 1
ATOM 826 N N . GLY A 1 100 ? 4.194 -9.957 15.566 1.00 35.56 100 GLY A N 1
ATOM 827 C CA . GLY A 1 100 ? 5.313 -10.880 15.521 1.00 35.56 100 GLY A CA 1
ATOM 828 C C . GLY A 1 100 ? 6.308 -10.435 16.585 1.00 35.56 100 GLY A C 1
ATOM 829 O O . GLY A 1 100 ? 6.965 -9.416 16.436 1.00 35.56 100 GLY A O 1
ATOM 830 N N . SER A 1 101 ? 6.326 -11.178 17.682 1.00 33.88 101 SER A N 1
ATOM 831 C CA . SER A 1 101 ? 7.156 -11.055 18.877 1.00 33.88 101 SER A CA 1
ATOM 832 C C . SER A 1 101 ? 8.586 -10.518 18.688 1.00 33.88 101 SER A C 1
ATOM 834 O O . SER A 1 101 ? 9.402 -11.190 18.060 1.00 33.88 101 SER A O 1
ATOM 836 N N . ARG A 1 102 ? 8.889 -9.419 19.393 1.00 33.81 102 ARG A N 1
ATOM 837 C CA . ARG A 1 102 ? 10.032 -9.149 20.302 1.00 33.81 102 ARG A CA 1
ATOM 838 C C . ARG A 1 102 ? 10.575 -7.735 20.165 1.00 33.81 102 ARG A C 1
ATOM 840 O O . ARG A 1 102 ? 10.905 -7.336 19.034 1.00 33.81 102 ARG A O 1
#

Secondary structure (DSSP, 8-state):
---HHHHTSPPSS-SSHHHHHHHHHHHHHHHTSTTTTTS-HHHHHHHHHHHHHHS-HHHHHHHHSPPTT--TTSHHHHHHHHHHHHHHHHHHHTT-------